Protein AF-A0A7J6QNZ1-F1 (afdb_monomer_lite)

Organism: Perkinsus olseni (NCBI:txid32597)

Secondary structure (DSSP, 8-state):
-HHHHHHHHHHHHIIIIISTTTHHHHHHHHHHHHHHHHHHHHHHHHHHHIIIIISB-TTSPBP-TTPPPPHHHHHHHHHHHHHHHHHHHHHHHHHHHHHHTT--

pLDDT: mean 89.29, std 9.9, range [52.16, 96.62]

InterPro domains:
  IPR003154 S1/P1 nuclease [PF02265] (18-100)
  IPR008947 Phospholipase C/P1 nuclease domain superfamily [G3DSA:1.10.575.10] (3-103)
  IPR008947 Phospholipase C/P1 nuclease domain superfamily [SSF48537] (18-97)

Structure (mmCIF, N/CA/C/O backbone):
data_AF-A0A7J6QNZ1-F1
#
_entry.id   AF-A0A7J6QNZ1-F1
#
loop_
_atom_site.group_PDB
_atom_site.id
_atom_site.type_symbol
_atom_site.label_atom_id
_atom_site.label_alt_id
_atom_site.label_comp_id
_atom_site.label_asym_id
_atom_site.label_entity_id
_atom_site.label_seq_id
_atom_site.pdbx_PDB_ins_code
_atom_site.Cartn_x
_atom_site.Cartn_y
_atom_site.Cartn_z
_atom_site.occupancy
_atom_site.B_iso_or_equiv
_atom_site.auth_seq_id
_atom_site.auth_comp_id
_atom_site.auth_asym_id
_atom_site.auth_atom_id
_atom_site.pdbx_PDB_model_num
ATOM 1 N N . MET A 1 1 ? 22.915 5.197 10.598 1.00 52.16 1 MET A N 1
ATOM 2 C CA . MET A 1 1 ? 21.455 5.029 10.380 1.00 52.16 1 MET A CA 1
ATOM 3 C C . MET A 1 1 ? 20.791 6.274 9.755 1.00 52.16 1 MET A C 1
ATOM 5 O O . MET A 1 1 ? 19.691 6.643 10.147 1.00 52.16 1 MET A O 1
ATOM 9 N N . GLN A 1 2 ? 21.408 6.945 8.773 1.00 61.28 2 GLN A N 1
ATOM 10 C CA . GLN A 1 2 ? 20.799 8.139 8.152 1.00 61.28 2 GLN A CA 1
ATOM 11 C C . GLN A 1 2 ? 19.646 7.792 7.195 1.00 61.28 2 GLN A C 1
ATOM 13 O O . GLN A 1 2 ? 18.637 8.487 7.186 1.00 61.28 2 GLN A O 1
ATOM 18 N N . PHE A 1 3 ? 19.756 6.683 6.456 1.00 59.78 3 PHE A N 1
ATOM 19 C CA . PHE A 1 3 ? 18.760 6.271 5.460 1.00 59.78 3 PHE A CA 1
ATOM 20 C C . PHE A 1 3 ? 17.354 6.064 6.051 1.00 59.78 3 PHE A C 1
ATOM 22 O O . PHE A 1 3 ? 16.370 6.553 5.496 1.00 59.78 3 PHE A O 1
ATOM 29 N N . TRP A 1 4 ? 17.259 5.401 7.211 1.00 60.12 4 TRP A N 1
ATOM 30 C CA . TRP A 1 4 ? 15.970 5.169 7.866 1.00 60.12 4 TRP A CA 1
ATOM 31 C C . TRP A 1 4 ? 15.329 6.456 8.385 1.00 60.12 4 TRP A C 1
ATOM 33 O O . TRP A 1 4 ? 14.141 6.653 8.164 1.00 60.12 4 TRP A O 1
ATOM 43 N N . ARG A 1 5 ? 16.110 7.362 8.992 1.00 59.47 5 ARG A N 1
ATOM 44 C CA . ARG A 1 5 ? 15.609 8.667 9.464 1.00 59.47 5 ARG A CA 1
ATOM 45 C C . ARG A 1 5 ? 15.058 9.532 8.331 1.00 59.47 5 ARG A C 1
ATOM 47 O O . ARG A 1 5 ? 14.014 10.155 8.490 1.00 59.47 5 ARG A O 1
ATOM 54 N N . VAL A 1 6 ? 15.749 9.568 7.192 1.00 62.16 6 VAL A N 1
ATOM 55 C CA . VAL A 1 6 ? 15.281 10.311 6.011 1.00 62.16 6 VAL A CA 1
ATOM 56 C C . VAL A 1 6 ? 13.999 9.683 5.467 1.00 62.16 6 VAL A C 1
ATOM 58 O O . VAL A 1 6 ? 13.038 10.392 5.187 1.00 62.16 6 VAL A O 1
ATOM 61 N N . SER A 1 7 ? 13.948 8.352 5.386 1.00 68.50 7 SER A N 1
ATOM 62 C CA . SER A 1 7 ? 12.767 7.635 4.898 1.00 68.50 7 SER A CA 1
ATOM 63 C C . SER A 1 7 ? 11.552 7.826 5.810 1.00 68.50 7 SER A C 1
ATOM 65 O O . SER A 1 7 ? 10.465 8.088 5.310 1.00 68.50 7 SER A O 1
ATOM 67 N N . SER A 1 8 ? 11.722 7.766 7.135 1.00 71.38 8 SER A N 1
ATOM 68 C CA . SER A 1 8 ? 10.625 7.978 8.088 1.00 71.38 8 SER A CA 1
ATOM 69 C C . SER A 1 8 ? 10.114 9.418 8.082 1.00 71.38 8 SER A C 1
ATOM 71 O O . SER A 1 8 ? 8.909 9.630 8.146 1.00 71.38 8 SER A O 1
ATOM 73 N N . HIS A 1 9 ? 11.007 10.408 7.972 1.00 76.19 9 HIS A N 1
ATOM 74 C CA . HIS A 1 9 ? 10.603 11.813 7.888 1.00 76.19 9 HIS A CA 1
ATOM 75 C C . HIS A 1 9 ? 9.790 12.088 6.617 1.00 76.19 9 HIS A C 1
ATOM 77 O O . HIS A 1 9 ? 8.710 12.664 6.697 1.00 76.19 9 HIS A O 1
ATOM 83 N N . LEU A 1 10 ? 10.262 11.596 5.466 1.00 80.38 10 LEU A N 1
ATOM 84 C CA . LEU A 1 10 ? 9.542 11.723 4.197 1.00 80.38 10 LEU A CA 1
ATOM 85 C C . LEU A 1 10 ? 8.181 11.021 4.228 1.00 80.38 10 LEU A C 1
ATOM 87 O O . LEU A 1 10 ? 7.217 11.562 3.701 1.00 80.38 10 LEU A O 1
ATOM 91 N N . LEU A 1 11 ? 8.084 9.849 4.865 1.00 82.38 11 LEU A N 1
ATOM 92 C CA . LEU A 1 11 ? 6.806 9.154 5.040 1.00 82.38 11 LEU A CA 1
ATOM 93 C C . LEU A 1 11 ? 5.830 9.945 5.917 1.00 82.38 11 LEU A C 1
ATOM 95 O O . LEU A 1 11 ? 4.648 9.981 5.595 1.00 82.38 11 LEU A O 1
ATOM 99 N N . GLY A 1 12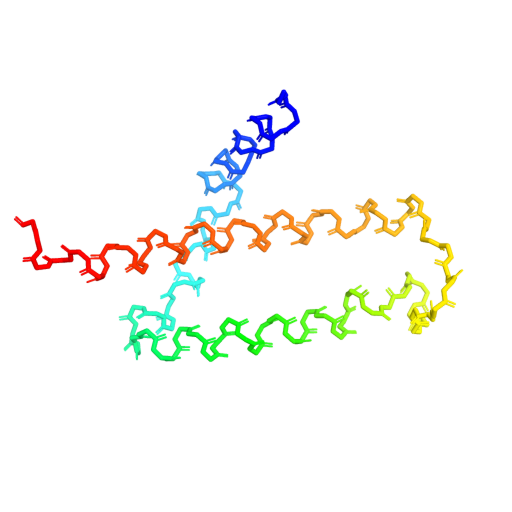 ? 6.314 10.592 6.983 1.00 80.00 12 GLY A N 1
ATOM 100 C CA . GLY A 1 12 ? 5.498 11.486 7.809 1.00 80.00 12 GLY A CA 1
ATOM 101 C C . GLY A 1 12 ? 4.945 12.662 7.001 1.00 80.00 12 GLY A C 1
ATOM 102 O O . GLY A 1 12 ? 3.741 12.880 6.976 1.00 80.00 12 GLY A O 1
ATOM 103 N N . THR A 1 13 ? 5.799 13.353 6.241 1.00 85.62 13 THR A N 1
ATOM 104 C CA . THR A 1 13 ? 5.357 14.444 5.355 1.00 85.62 13 THR A CA 1
ATOM 105 C C . THR A 1 13 ? 4.377 13.965 4.281 1.00 85.62 13 THR A C 1
ATOM 107 O O . THR A 1 13 ? 3.372 14.624 4.018 1.00 85.62 13 THR A O 1
ATOM 110 N N . ASP A 1 14 ? 4.641 12.809 3.667 1.00 86.56 14 ASP A N 1
ATOM 111 C CA . ASP A 1 14 ? 3.745 12.220 2.674 1.00 86.56 14 ASP A CA 1
ATOM 112 C C . ASP A 1 14 ? 2.382 11.859 3.295 1.00 86.56 14 ASP A C 1
ATOM 114 O O . ASP A 1 14 ? 1.357 12.058 2.645 1.00 86.56 14 ASP A O 1
ATOM 118 N N . LEU A 1 15 ? 2.341 11.369 4.540 1.00 83.44 15 LEU A N 1
ATOM 119 C CA . LEU A 1 15 ? 1.096 11.115 5.276 1.00 83.44 15 LEU A CA 1
ATOM 120 C C . LEU A 1 15 ? 0.300 12.403 5.516 1.00 83.44 15 LEU A C 1
ATOM 122 O O . LEU A 1 15 ? -0.893 12.431 5.215 1.00 83.44 15 LEU A O 1
ATOM 126 N N . ASP A 1 16 ? 0.965 13.464 5.974 1.00 83.50 16 ASP A N 1
ATOM 127 C CA . ASP A 1 16 ? 0.326 14.740 6.324 1.00 83.50 16 ASP A CA 1
ATOM 128 C C . ASP A 1 16 ? -0.161 15.534 5.105 1.00 83.50 16 ASP A C 1
ATOM 130 O O . ASP A 1 16 ? -1.099 16.324 5.202 1.00 83.50 16 ASP A O 1
ATOM 134 N N . GLN A 1 17 ? 0.476 15.350 3.947 1.00 88.38 17 GLN A N 1
ATOM 135 C CA . GLN A 1 17 ? 0.202 16.155 2.756 1.00 88.38 17 GLN A CA 1
ATOM 136 C C . GLN A 1 17 ? -0.377 15.310 1.626 1.00 88.38 17 GLN A C 1
ATOM 138 O O . GLN A 1 17 ? -1.536 15.453 1.239 1.00 88.38 17 GLN A O 1
ATOM 143 N N . ARG A 1 18 ? 0.439 14.410 1.075 1.00 90.62 18 ARG A N 1
ATOM 144 C CA . ARG A 1 18 ? 0.122 13.671 -0.150 1.00 90.62 18 ARG A CA 1
ATOM 145 C C . ARG A 1 18 ? -1.000 12.655 0.050 1.00 90.62 18 ARG A C 1
ATOM 147 O O . ARG A 1 18 ? -1.786 12.416 -0.868 1.00 90.62 18 ARG A O 1
ATOM 154 N N . TYR A 1 19 ? -1.041 12.021 1.215 1.00 92.31 19 TYR A N 1
ATOM 155 C CA . TYR A 1 19 ? -1.947 10.920 1.514 1.00 92.31 19 TYR A CA 1
ATOM 156 C C . TYR A 1 19 ? -3.056 11.285 2.497 1.00 92.31 19 TYR A C 1
ATOM 158 O O . TYR A 1 19 ? -3.937 10.453 2.704 1.00 92.31 19 TYR A O 1
ATOM 166 N N . ALA A 1 20 ? -3.090 12.510 3.029 1.00 88.06 20 ALA A N 1
ATOM 167 C CA . ALA A 1 20 ? -4.075 12.933 4.024 1.00 88.06 20 ALA A CA 1
ATOM 168 C C . ALA A 1 20 ? -5.525 12.626 3.603 1.00 88.06 20 ALA A C 1
ATOM 170 O O . ALA A 1 20 ? -6.290 12.044 4.367 1.00 88.06 20 ALA A O 1
ATOM 171 N N . GLY A 1 21 ? -5.885 12.906 2.343 1.00 93.00 21 GLY A N 1
ATOM 172 C CA . GLY A 1 21 ? -7.219 12.599 1.804 1.00 93.00 21 GLY A CA 1
ATOM 173 C C . GLY A 1 21 ? -7.499 11.107 1.561 1.00 93.00 21 GLY A C 1
ATOM 174 O O . GLY A 1 21 ? -8.651 10.721 1.385 1.00 93.00 21 GLY A O 1
ATOM 175 N N . LYS A 1 22 ? -6.469 10.254 1.549 1.00 94.94 22 LYS A N 1
ATOM 176 C CA . LYS A 1 22 ? -6.595 8.801 1.354 1.00 94.94 22 LYS A CA 1
ATOM 177 C C . LYS A 1 22 ? -6.697 8.032 2.670 1.00 94.94 22 LYS A C 1
ATOM 179 O O . LYS A 1 22 ? -7.366 6.999 2.696 1.00 94.94 22 LYS A O 1
ATOM 184 N N . VAL A 1 23 ? -6.064 8.519 3.741 1.00 93.12 23 VAL A N 1
ATOM 185 C CA . VAL A 1 23 ? -6.014 7.841 5.050 1.00 93.12 23 VAL A CA 1
ATOM 186 C C . VAL A 1 23 ? -7.398 7.381 5.542 1.00 93.12 23 VAL A C 1
ATOM 188 O O . VAL A 1 23 ? -7.503 6.208 5.903 1.00 93.12 23 VAL A O 1
ATOM 191 N N . PRO A 1 24 ? -8.481 8.190 5.476 1.00 94.44 24 PRO A N 1
ATOM 192 C CA . PRO A 1 24 ? -9.807 7.732 5.901 1.00 94.44 24 PRO A CA 1
ATOM 193 C C . PRO A 1 24 ? -10.277 6.470 5.166 1.00 94.44 24 PRO A C 1
ATOM 195 O O . PRO A 1 24 ? -10.776 5.535 5.785 1.00 94.44 24 PRO A O 1
ATOM 198 N N . SER A 1 25 ? -10.051 6.392 3.851 1.00 95.12 25 SER A N 1
ATOM 199 C CA . SER A 1 25 ? -10.415 5.209 3.058 1.00 95.12 25 SER A CA 1
ATOM 200 C C . SER A 1 25 ? -9.552 3.984 3.375 1.00 95.12 25 SER A C 1
ATOM 202 O O . SER A 1 25 ? -10.033 2.857 3.308 1.00 95.12 25 SER A O 1
ATOM 204 N N . TRP A 1 26 ? -8.287 4.180 3.760 1.00 95.12 26 TRP A N 1
ATOM 205 C CA . TRP A 1 26 ? -7.391 3.084 4.141 1.00 95.12 26 TRP A CA 1
ATOM 206 C C . TRP A 1 26 ? -7.776 2.429 5.467 1.00 95.12 26 TRP A C 1
ATOM 208 O O . TRP A 1 26 ? -7.441 1.259 5.676 1.00 95.12 26 TRP A O 1
ATOM 218 N N . LEU A 1 27 ? -8.450 3.193 6.333 1.00 95.38 27 LEU A N 1
ATOM 219 C CA . LEU A 1 27 ? -8.918 2.791 7.658 1.00 95.38 27 LEU A CA 1
ATOM 220 C C . LEU A 1 27 ? -10.413 2.436 7.693 1.00 95.38 27 LEU A C 1
ATOM 222 O O . LEU A 1 27 ? -10.903 2.024 8.742 1.00 95.38 27 LEU A O 1
ATOM 226 N N . ALA A 1 28 ? -11.144 2.583 6.584 1.00 95.12 28 ALA A N 1
ATOM 227 C CA . ALA A 1 28 ? -12.594 2.382 6.546 1.00 95.12 28 ALA A CA 1
ATOM 228 C C . ALA A 1 28 ? -13.002 0.985 7.041 1.00 95.12 28 ALA A C 1
ATOM 230 O O . ALA A 1 28 ? -13.763 0.881 7.996 1.00 95.12 28 ALA A O 1
ATOM 231 N N . GLU A 1 29 ? -12.415 -0.079 6.486 1.00 92.44 29 GLU A N 1
ATOM 232 C CA . GLU A 1 29 ? -12.688 -1.460 6.923 1.00 92.44 29 GLU A CA 1
ATOM 233 C C . GLU A 1 29 ? -12.347 -1.677 8.402 1.00 92.44 29 GLU A C 1
ATOM 235 O O . GLU A 1 29 ? -13.090 -2.319 9.138 1.00 92.44 29 GLU A O 1
ATOM 240 N N . CYS A 1 30 ? -11.246 -1.084 8.863 1.00 92.69 30 CYS A N 1
ATOM 241 C CA . CYS A 1 30 ? -10.788 -1.212 10.242 1.00 92.6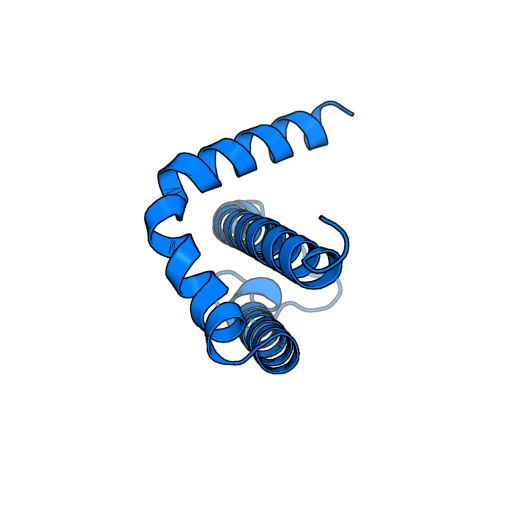9 30 CYS A CA 1
ATOM 242 C C . CYS A 1 30 ? -11.770 -0.555 11.219 1.00 92.69 30 CYS A C 1
ATOM 244 O O . CYS A 1 30 ? -12.198 -1.169 12.192 1.00 92.69 30 CYS A O 1
ATOM 246 N N . THR A 1 31 ? -12.188 0.673 10.918 1.00 93.00 31 THR A N 1
ATOM 247 C CA . THR A 1 31 ? -13.102 1.455 11.761 1.00 93.00 31 THR A CA 1
ATOM 248 C C . THR A 1 31 ? -14.547 0.955 11.718 1.00 93.00 31 THR A C 1
ATOM 250 O O . THR A 1 31 ? -15.244 1.067 12.722 1.00 93.00 31 THR A O 1
ATOM 253 N N . GLN A 1 32 ? -15.003 0.399 10.591 1.00 95.12 32 GLN A N 1
ATOM 254 C CA . GLN A 1 32 ? -16.396 -0.029 10.399 1.00 95.12 32 GLN A CA 1
ATOM 255 C C . GLN A 1 32 ? -16.638 -1.494 10.776 1.00 95.12 32 GLN A C 1
ATOM 257 O O . GLN A 1 32 ? -17.730 -1.837 11.231 1.00 95.12 32 GLN A O 1
ATOM 262 N N . HIS A 1 33 ? -15.636 -2.357 10.593 1.00 94.31 33 HIS A N 1
ATOM 263 C CA . HIS A 1 33 ? -15.785 -3.811 10.709 1.00 94.31 33 HIS A CA 1
ATOM 264 C C . HIS A 1 33 ? -14.776 -4.460 11.672 1.00 94.31 33 HIS A C 1
ATOM 266 O O . HIS A 1 33 ? -14.832 -5.669 11.906 1.00 94.31 33 HIS A O 1
ATOM 272 N N . GLY A 1 34 ? -13.891 -3.669 12.285 1.00 91.62 34 GLY A N 1
ATOM 273 C CA . GLY A 1 34 ? -12.961 -4.114 13.319 1.00 91.62 34 GLY A CA 1
ATOM 274 C C . GLY A 1 34 ? -11.686 -4.774 12.784 1.00 91.62 34 GLY A C 1
ATOM 275 O O . GLY A 1 34 ? -11.416 -4.828 11.582 1.00 91.62 34 GLY A O 1
ATOM 276 N N . LEU A 1 35 ? -10.869 -5.280 13.714 1.00 91.88 35 LEU A N 1
ATOM 277 C CA . LEU A 1 35 ? -9.505 -5.741 13.437 1.00 91.88 35 LEU A CA 1
ATOM 278 C C . LEU A 1 35 ? -9.431 -6.901 12.431 1.00 91.88 35 LEU A C 1
ATOM 280 O O . LEU A 1 35 ? -8.588 -6.871 11.539 1.00 91.88 35 LEU A O 1
ATOM 284 N N . ASN A 1 36 ? -10.307 -7.902 12.541 1.00 93.56 36 ASN A N 1
ATOM 285 C CA . ASN A 1 36 ? -10.265 -9.065 11.646 1.00 93.56 36 ASN A CA 1
ATOM 286 C C . ASN A 1 36 ? -10.525 -8.658 10.188 1.00 93.56 36 ASN A C 1
ATOM 288 O O . ASN A 1 36 ? -9.724 -8.974 9.312 1.00 93.56 36 ASN A O 1
ATOM 292 N N . ALA A 1 37 ? -11.572 -7.863 9.943 1.00 93.62 37 ALA A N 1
ATOM 293 C CA . ALA A 1 37 ? -11.875 -7.341 8.610 1.00 93.62 37 ALA A CA 1
ATOM 294 C C . ALA A 1 37 ? -10.755 -6.429 8.076 1.00 93.62 37 ALA A C 1
ATOM 296 O O . ALA A 1 37 ? -10.397 -6.496 6.899 1.00 93.62 37 ALA A O 1
ATOM 297 N N . CYS A 1 38 ? -10.139 -5.624 8.950 1.00 93.62 38 CYS A N 1
ATOM 298 C CA . CYS A 1 38 ? -8.959 -4.826 8.614 1.00 93.62 38 CYS A CA 1
ATOM 299 C C . CYS A 1 38 ? -7.807 -5.704 8.097 1.00 93.62 38 CYS A C 1
ATOM 301 O O . CYS A 1 38 ? -7.204 -5.394 7.068 1.00 93.62 38 CYS A O 1
ATOM 303 N N . ILE A 1 39 ? -7.497 -6.803 8.796 1.00 93.50 39 ILE A N 1
ATOM 304 C CA . ILE A 1 39 ? -6.417 -7.730 8.430 1.00 93.50 39 ILE A CA 1
ATOM 305 C C . ILE A 1 39 ? -6.726 -8.440 7.112 1.00 93.50 39 ILE A C 1
ATOM 307 O O . ILE A 1 39 ? -5.869 -8.455 6.227 1.00 93.50 39 ILE A O 1
ATOM 311 N N . ASP A 1 40 ? -7.947 -8.938 6.930 1.00 96.31 40 ASP A N 1
ATOM 312 C CA . ASP A 1 40 ? -8.359 -9.583 5.679 1.00 96.31 40 ASP A CA 1
ATOM 313 C C . ASP A 1 40 ? -8.259 -8.620 4.489 1.00 96.31 40 ASP A C 1
ATOM 315 O O . ASP A 1 40 ? -7.765 -8.980 3.411 1.00 96.31 40 ASP A O 1
ATOM 319 N N . LYS A 1 41 ? -8.634 -7.350 4.694 1.00 95.00 41 LYS A N 1
ATOM 320 C CA . LYS A 1 41 ? -8.447 -6.298 3.693 1.00 95.00 41 LYS A CA 1
ATOM 321 C C . LYS A 1 41 ? -6.971 -6.066 3.383 1.00 95.00 41 LYS A C 1
ATOM 323 O O . LYS A 1 41 ? -6.606 -5.993 2.209 1.00 95.00 41 LYS A O 1
ATOM 328 N N . MET A 1 42 ? -6.122 -5.953 4.407 1.00 94.56 42 MET A N 1
ATOM 329 C CA . MET A 1 42 ? -4.675 -5.772 4.244 1.00 94.56 42 MET A CA 1
ATOM 330 C C . MET A 1 42 ? -4.047 -6.916 3.446 1.00 94.56 42 MET A C 1
ATOM 332 O O . MET A 1 42 ? -3.259 -6.662 2.532 1.00 94.56 42 MET A O 1
ATOM 336 N N . LEU A 1 43 ? -4.413 -8.158 3.764 1.00 96.12 43 LEU A N 1
ATOM 337 C CA . LEU A 1 43 ? -3.942 -9.354 3.071 1.00 96.12 43 LEU A CA 1
ATOM 338 C C . LEU A 1 43 ? -4.374 -9.348 1.605 1.00 96.12 43 LEU A C 1
ATOM 340 O O . LEU A 1 43 ? -3.535 -9.511 0.720 1.00 96.12 43 LEU A O 1
ATOM 344 N N . THR A 1 44 ? -5.655 -9.080 1.347 1.00 96.38 44 THR A N 1
ATOM 345 C CA . THR A 1 44 ? -6.212 -9.043 -0.012 1.00 96.38 44 THR A CA 1
ATOM 346 C C . THR A 1 44 ? -5.542 -7.965 -0.864 1.00 96.38 44 THR A C 1
ATOM 348 O O . THR A 1 44 ? -5.103 -8.240 -1.979 1.00 96.38 44 THR A O 1
ATOM 351 N N . GLU A 1 45 ? -5.400 -6.745 -0.333 1.00 95.50 45 GLU A N 1
ATOM 352 C CA . GLU A 1 45 ? -4.710 -5.647 -1.022 1.00 95.50 45 GLU A CA 1
ATOM 353 C C . GLU A 1 45 ? -3.243 -5.982 -1.316 1.00 95.50 45 GLU A C 1
ATOM 355 O O . GLU A 1 45 ? -2.741 -5.659 -2.394 1.00 95.50 45 GLU A O 1
ATOM 360 N N . SER A 1 46 ? -2.554 -6.621 -0.367 1.00 95.69 46 SER A N 1
ATOM 361 C CA . SER A 1 46 ? -1.136 -6.964 -0.505 1.00 95.69 46 SER A CA 1
ATOM 362 C C . SER A 1 46 ? -0.915 -8.062 -1.541 1.00 95.69 46 SER A C 1
ATOM 364 O O . SER A 1 46 ? -0.004 -7.946 -2.359 1.00 95.69 46 SER A O 1
ATOM 366 N N . ALA A 1 47 ? -1.758 -9.099 -1.545 1.00 96.62 47 ALA A N 1
ATOM 367 C CA . ALA A 1 47 ? -1.690 -10.186 -2.518 1.00 96.62 47 ALA A CA 1
ATOM 368 C C . ALA A 1 47 ? -1.957 -9.681 -3.946 1.00 96.62 47 ALA A C 1
ATOM 370 O O . ALA A 1 47 ? -1.171 -9.939 -4.857 1.00 96.62 47 ALA A O 1
ATOM 371 N N . ASP A 1 48 ? -3.014 -8.886 -4.125 1.00 96.50 48 ASP A N 1
ATOM 372 C CA . ASP A 1 48 ? -3.356 -8.263 -5.407 1.00 96.50 48 ASP A CA 1
ATOM 373 C C . ASP A 1 48 ? -2.224 -7.348 -5.911 1.00 96.50 48 ASP A C 1
ATOM 375 O O . ASP A 1 48 ? -1.812 -7.403 -7.074 1.00 96.50 48 ASP A O 1
ATOM 379 N N . LEU A 1 49 ? -1.635 -6.547 -5.017 1.00 95.88 49 LEU A N 1
ATOM 380 C CA . LEU A 1 49 ? -0.491 -5.709 -5.360 1.00 95.88 49 LEU A CA 1
ATOM 381 C C . LEU A 1 49 ? 0.745 -6.530 -5.738 1.00 95.88 49 LEU A C 1
ATOM 383 O O . LEU A 1 49 ? 1.445 -6.166 -6.684 1.00 95.88 49 LEU A O 1
ATOM 387 N N . ALA A 1 50 ? 1.012 -7.629 -5.033 1.00 94.94 50 ALA A N 1
ATOM 388 C CA . ALA A 1 50 ? 2.138 -8.499 -5.338 1.00 94.94 50 ALA A CA 1
ATOM 389 C C . ALA A 1 50 ? 2.024 -9.058 -6.764 1.00 94.94 50 ALA A C 1
ATOM 391 O O . ALA A 1 50 ? 2.963 -8.927 -7.551 1.00 94.94 50 ALA A O 1
ATOM 392 N N . CYS A 1 51 ? 0.845 -9.563 -7.137 1.00 94.31 51 CYS A N 1
ATOM 393 C CA . CYS A 1 51 ? 0.575 -10.075 -8.480 1.00 94.31 51 CYS A CA 1
ATOM 394 C C . CYS A 1 51 ? 0.681 -9.000 -9.568 1.00 94.31 51 CYS A C 1
ATOM 396 O O . CYS A 1 51 ? 1.223 -9.258 -10.642 1.00 94.31 51 CYS A O 1
ATOM 398 N N . ARG A 1 52 ? 0.167 -7.788 -9.323 1.00 93.31 52 ARG A N 1
ATOM 399 C CA . ARG A 1 52 ? 0.176 -6.727 -10.344 1.00 93.31 52 ARG A CA 1
ATOM 400 C C . ARG A 1 52 ? 1.509 -6.000 -10.474 1.00 93.31 52 ARG A C 1
ATOM 402 O O . ARG A 1 52 ? 1.794 -5.469 -11.543 1.00 93.31 52 ARG A O 1
ATOM 409 N N . VAL A 1 53 ? 2.281 -5.914 -9.392 1.00 93.88 53 VAL A N 1
ATOM 410 C CA . VAL A 1 53 ? 3.432 -5.006 -9.304 1.00 93.88 53 VAL A CA 1
ATOM 411 C C . VAL A 1 53 ? 4.720 -5.728 -8.934 1.00 93.88 53 VAL A C 1
ATOM 413 O O . VAL A 1 53 ? 5.731 -5.500 -9.591 1.00 93.88 53 VAL A O 1
ATOM 416 N N . ALA A 1 54 ? 4.712 -6.558 -7.888 1.00 93.94 54 ALA A N 1
ATOM 417 C CA . ALA A 1 54 ? 5.946 -7.092 -7.307 1.00 93.94 54 ALA A CA 1
ATOM 418 C C . ALA A 1 54 ? 6.520 -8.291 -8.071 1.00 93.94 54 ALA A C 1
ATOM 420 O O . ALA A 1 54 ? 7.735 -8.459 -8.099 1.00 93.94 54 ALA A O 1
ATOM 421 N N . TYR A 1 55 ? 5.664 -9.118 -8.673 1.00 95.12 55 TYR A N 1
ATOM 422 C CA . TYR A 1 55 ? 6.075 -10.325 -9.396 1.00 95.12 55 TYR A CA 1
ATOM 423 C C . TYR A 1 55 ? 6.179 -10.133 -10.909 1.00 95.12 55 TYR A C 1
ATOM 425 O O . TYR A 1 55 ? 6.393 -11.103 -11.631 1.00 95.12 55 TYR A O 1
ATOM 433 N N . ARG A 1 56 ? 6.055 -8.895 -11.405 1.00 95.06 56 ARG A N 1
ATOM 434 C CA . ARG A 1 56 ? 6.056 -8.602 -12.842 1.00 95.06 56 ARG A CA 1
ATOM 435 C C . ARG A 1 56 ? 7.058 -7.524 -13.215 1.00 95.06 56 ARG A C 1
ATOM 437 O O . ARG A 1 56 ? 7.095 -6.447 -12.617 1.00 95.06 56 ARG A O 1
ATOM 444 N N . HIS A 1 57 ? 7.812 -7.792 -14.272 1.00 94.38 57 HIS A N 1
ATOM 445 C CA . HIS A 1 57 ? 8.638 -6.817 -14.973 1.00 94.38 57 HIS A CA 1
ATOM 446 C C . HIS A 1 57 ? 7.796 -5.658 -15.526 1.00 94.38 57 HIS A C 1
ATOM 448 O O . HIS A 1 57 ? 6.565 -5.697 -15.558 1.00 94.38 57 HIS A O 1
ATOM 454 N N . ILE A 1 58 ? 8.463 -4.593 -15.980 1.00 91.62 58 ILE A N 1
ATOM 455 C CA . ILE A 1 58 ? 7.789 -3.430 -16.590 1.00 91.62 58 ILE A CA 1
ATOM 456 C C . ILE A 1 58 ? 7.061 -3.803 -17.876 1.00 91.62 58 ILE A C 1
ATOM 458 O O . ILE A 1 58 ? 5.967 -3.302 -18.118 1.00 91.62 58 ILE A O 1
ATOM 462 N N . ASP A 1 59 ? 7.639 -4.719 -18.647 1.00 90.56 59 A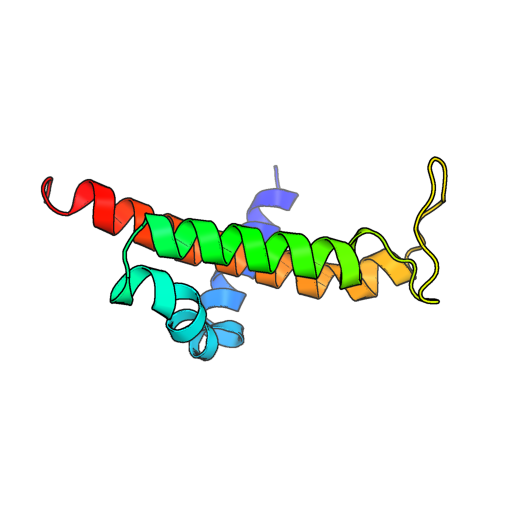SP A N 1
ATOM 463 C CA . ASP A 1 59 ? 7.046 -5.273 -19.864 1.00 90.56 59 ASP A CA 1
ATOM 464 C C . ASP A 1 59 ? 5.883 -6.248 -19.587 1.00 90.56 59 ASP A C 1
ATOM 466 O O . ASP A 1 59 ? 5.283 -6.784 -20.515 1.00 90.56 59 ASP A O 1
ATOM 470 N N . GLY A 1 60 ? 5.553 -6.480 -18.312 1.00 91.06 60 GLY A N 1
ATOM 471 C CA . GLY A 1 60 ? 4.475 -7.356 -17.887 1.00 91.06 60 GLY A CA 1
ATOM 472 C C . GLY A 1 60 ? 4.845 -8.836 -17.839 1.00 91.06 60 GLY A C 1
ATOM 473 O O . GLY A 1 60 ? 3.988 -9.636 -17.478 1.00 91.06 60 GLY A O 1
ATOM 474 N N . ARG A 1 61 ? 6.073 -9.256 -18.149 1.00 93.88 61 ARG A N 1
ATOM 475 C CA . ARG A 1 61 ? 6.467 -10.660 -17.940 1.00 93.88 61 ARG A CA 1
ATOM 476 C C . ARG A 1 61 ? 6.668 -10.957 -16.458 1.00 93.88 61 ARG A C 1
ATOM 478 O O . ARG A 1 61 ? 7.020 -10.068 -15.685 1.00 93.88 61 ARG A O 1
ATOM 485 N N . ASP A 1 62 ? 6.477 -12.210 -16.070 1.00 96.31 62 ASP A N 1
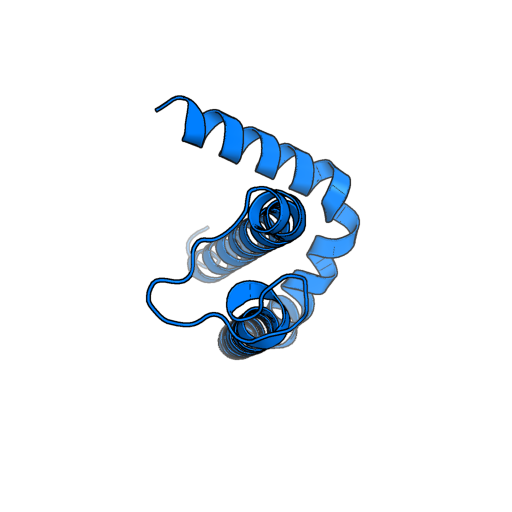ATOM 486 C CA . ASP A 1 62 ? 6.721 -12.639 -14.693 1.00 96.31 62 ASP A CA 1
ATOM 487 C C . ASP A 1 62 ? 8.221 -12.636 -14.385 1.00 96.31 62 ASP A C 1
ATOM 489 O O . ASP A 1 62 ? 9.035 -13.053 -15.213 1.00 96.31 62 ASP A O 1
ATOM 493 N N . ILE A 1 63 ? 8.575 -12.170 -13.189 1.00 95.62 63 ILE A N 1
ATOM 494 C CA . ILE A 1 63 ? 9.949 -12.198 -12.681 1.00 95.62 63 ILE A CA 1
ATOM 495 C C . ILE A 1 63 ? 10.313 -13.637 -12.320 1.00 95.62 63 ILE A C 1
ATOM 497 O O . ILE A 1 63 ? 9.600 -14.298 -11.564 1.00 95.62 63 ILE A O 1
ATOM 501 N N . GLN A 1 64 ? 11.445 -14.106 -12.831 1.00 96.31 64 GLN A N 1
ATOM 502 C CA . GLN A 1 64 ? 11.998 -15.427 -12.561 1.00 96.31 64 GLN A CA 1
ATOM 503 C C . GLN A 1 64 ? 13.180 -15.352 -11.590 1.00 96.31 64 GLN A C 1
ATOM 505 O O . GLN A 1 64 ? 13.776 -14.301 -11.344 1.00 96.31 64 GLN A O 1
ATOM 510 N N . THR A 1 65 ? 13.543 -16.499 -11.019 1.00 94.81 65 THR A N 1
ATOM 511 C CA . THR A 1 65 ? 14.756 -16.608 -10.204 1.00 94.81 65 THR A CA 1
ATOM 512 C C . THR A 1 65 ? 15.985 -16.222 -11.031 1.00 94.81 65 THR A C 1
ATOM 514 O O . THR A 1 65 ? 16.148 -16.691 -12.152 1.00 94.81 65 THR A O 1
ATOM 517 N N . ASN A 1 66 ? 16.870 -15.410 -10.444 1.00 95.12 66 ASN A N 1
ATOM 518 C CA . ASN A 1 66 ? 18.071 -14.834 -11.070 1.00 95.12 66 ASN A CA 1
ATOM 519 C C . ASN A 1 66 ? 17.826 -13.724 -12.106 1.00 95.12 66 ASN A C 1
ATOM 521 O O . ASN A 1 66 ? 18.792 -13.254 -12.710 1.00 95.12 66 ASN A O 1
ATOM 525 N N . ASP A 1 67 ? 16.591 -13.246 -12.273 1.00 94.88 67 ASP A N 1
ATOM 526 C CA . ASP A 1 67 ? 16.350 -12.047 -13.073 1.00 94.88 67 ASP A CA 1
ATOM 527 C C . ASP A 1 67 ? 17.010 -10.815 -12.437 1.00 94.88 67 ASP A C 1
ATOM 529 O O . ASP A 1 67 ? 16.844 -10.516 -11.251 1.00 94.88 67 ASP A O 1
ATOM 533 N N . GLY A 1 68 ? 17.737 -10.052 -13.255 1.00 94.00 68 GLY A N 1
ATOM 534 C CA . GLY A 1 68 ? 18.229 -8.733 -12.874 1.00 94.00 68 GLY A CA 1
ATOM 535 C C . GLY A 1 68 ? 17.106 -7.698 -12.928 1.00 94.00 68 GLY A C 1
ATOM 536 O O . GLY A 1 68 ? 16.476 -7.514 -13.969 1.00 94.00 68 GLY A O 1
ATOM 537 N N . LEU A 1 69 ? 16.877 -6.978 -11.827 1.00 94.38 69 LEU A N 1
ATOM 538 C CA . LEU A 1 69 ? 15.898 -5.890 -11.782 1.00 94.38 69 LEU A CA 1
ATOM 539 C C . LEU A 1 69 ? 16.557 -4.562 -12.149 1.00 94.38 69 LEU A C 1
ATOM 541 O O . LEU A 1 69 ? 17.542 -4.138 -11.542 1.00 94.38 69 LEU A O 1
ATOM 545 N N . THR A 1 70 ? 16.006 -3.896 -13.159 1.00 92.75 70 THR A N 1
ATOM 546 C CA . THR A 1 70 ? 16.581 -2.661 -13.696 1.00 92.75 70 THR A CA 1
ATOM 547 C C . THR A 1 70 ? 16.332 -1.465 -12.774 1.00 92.75 70 THR A C 1
ATOM 549 O O . THR A 1 70 ? 15.440 -1.456 -11.921 1.00 92.75 70 THR A O 1
ATOM 552 N N . ARG A 1 71 ? 17.081 -0.377 -12.994 1.00 94.62 71 ARG A N 1
ATOM 553 C CA . ARG A 1 71 ? 16.783 0.916 -12.357 1.00 94.62 71 ARG A CA 1
ATOM 554 C C . ARG A 1 71 ? 15.359 1.383 -12.663 1.00 94.62 71 ARG A C 1
ATOM 556 O O . ARG A 1 71 ? 14.718 1.972 -11.799 1.00 94.62 71 ARG A O 1
ATOM 563 N N . GLU A 1 72 ? 14.878 1.114 -13.872 1.00 94.12 72 GLU A N 1
ATOM 564 C CA . GLU A 1 72 ? 13.526 1.464 -14.293 1.00 94.12 72 GLU A CA 1
ATOM 565 C C . GLU A 1 72 ? 12.480 0.757 -13.420 1.00 94.12 72 GLU A C 1
ATOM 567 O O . GLU A 1 72 ? 11.533 1.401 -12.947 1.00 94.12 72 GLU A O 1
ATOM 572 N N . TYR A 1 73 ? 12.689 -0.538 -13.129 1.00 94.00 73 TYR A N 1
ATOM 573 C CA . TYR A 1 73 ? 11.846 -1.310 -12.212 1.00 94.00 73 TYR A CA 1
ATOM 574 C C . TYR A 1 73 ? 11.791 -0.637 -10.840 1.00 94.00 73 TYR A C 1
ATOM 576 O O . TYR A 1 73 ? 10.712 -0.369 -10.317 1.00 94.00 73 TYR A O 1
ATOM 584 N N . TYR A 1 74 ? 12.945 -0.251 -10.291 1.00 92.81 74 TYR A N 1
ATOM 585 C CA . TYR A 1 74 ? 12.989 0.486 -9.030 1.00 92.81 74 TYR A CA 1
ATOM 586 C C . TYR A 1 74 ? 12.199 1.804 -9.093 1.00 92.81 74 TYR A C 1
ATOM 588 O O . TYR A 1 74 ? 11.313 2.038 -8.269 1.00 92.81 74 TYR A O 1
ATOM 596 N N . THR A 1 75 ? 12.480 2.667 -10.076 1.00 93.62 75 THR A N 1
ATOM 597 C CA . THR A 1 75 ? 11.884 4.014 -10.142 1.00 93.62 75 THR A CA 1
ATOM 598 C C . THR A 1 75 ? 10.372 3.995 -10.302 1.00 93.62 75 THR A C 1
ATOM 600 O O . THR A 1 75 ? 9.684 4.874 -9.790 1.00 93.62 75 THR A O 1
ATOM 603 N N . SER A 1 76 ? 9.843 2.980 -10.972 1.00 93.00 76 SER A N 1
ATOM 604 C CA . SER A 1 76 ? 8.409 2.851 -11.206 1.00 93.00 76 SER A CA 1
ATOM 605 C C . SER A 1 76 ? 7.664 2.196 -10.033 1.00 93.00 76 SER A C 1
ATOM 607 O O . SER A 1 76 ? 6.452 2.355 -9.918 1.00 93.00 76 SER A O 1
ATOM 609 N N . ARG A 1 77 ? 8.364 1.489 -9.133 1.00 93.88 77 ARG A N 1
ATOM 610 C CA . ARG A 1 77 ? 7.765 0.744 -8.004 1.00 93.88 77 ARG A CA 1
ATOM 611 C C . ARG A 1 77 ? 7.995 1.427 -6.656 1.00 93.88 77 ARG A C 1
ATOM 613 O O . ARG A 1 77 ? 7.214 1.228 -5.729 1.00 93.88 77 ARG A O 1
ATOM 620 N N . VAL A 1 78 ? 9.009 2.288 -6.534 1.00 90.06 78 VAL A N 1
ATOM 621 C CA . VAL A 1 78 ? 9.333 2.975 -5.270 1.00 90.06 78 VAL A CA 1
ATOM 622 C C . VAL A 1 78 ? 8.178 3.835 -4.743 1.00 90.06 78 VAL A C 1
ATOM 624 O O . VAL A 1 78 ? 7.981 3.919 -3.534 1.00 90.06 78 VAL A O 1
ATOM 627 N N . GLY A 1 79 ? 7.373 4.435 -5.627 1.00 89.81 79 GLY A N 1
ATOM 628 C CA . GLY A 1 79 ? 6.173 5.179 -5.229 1.00 89.81 79 GLY A CA 1
ATOM 629 C C . GLY A 1 79 ? 5.118 4.281 -4.580 1.00 89.81 79 GLY A C 1
ATOM 630 O O . GLY A 1 79 ? 4.583 4.622 -3.529 1.00 89.81 79 GLY A O 1
ATOM 631 N N . VAL A 1 80 ? 4.892 3.099 -5.159 1.00 92.75 80 VAL A N 1
ATOM 632 C CA . VAL A 1 80 ? 3.985 2.080 -4.614 1.00 92.75 80 VAL A CA 1
ATOM 633 C C . VAL A 1 80 ? 4.472 1.603 -3.247 1.00 92.75 80 VAL A C 1
ATOM 635 O O . VAL A 1 80 ? 3.686 1.554 -2.305 1.00 92.75 80 VAL A O 1
ATOM 638 N N . LEU A 1 81 ? 5.770 1.315 -3.111 1.00 91.00 81 LEU A N 1
ATOM 639 C CA . LEU A 1 81 ? 6.369 0.925 -1.831 1.00 91.00 81 LEU A CA 1
ATOM 640 C C . LEU A 1 81 ? 6.141 1.991 -0.748 1.00 91.00 81 LEU A C 1
ATOM 642 O O . LEU A 1 81 ? 5.754 1.657 0.369 1.00 91.00 81 LEU A O 1
ATOM 646 N N . ARG A 1 82 ? 6.343 3.274 -1.075 1.00 90.94 82 ARG A N 1
ATOM 647 C CA . ARG A 1 82 ? 6.102 4.382 -0.135 1.00 90.94 82 ARG A CA 1
ATOM 648 C C . ARG A 1 82 ? 4.641 4.468 0.298 1.00 90.94 82 ARG A C 1
ATOM 650 O O . ARG A 1 82 ? 4.382 4.655 1.481 1.00 90.94 82 ARG A O 1
ATOM 657 N N . GLU A 1 83 ? 3.694 4.294 -0.623 1.00 92.44 83 GLU A N 1
ATOM 658 C CA . GLU A 1 83 ? 2.267 4.268 -0.279 1.00 92.44 83 GLU A CA 1
ATOM 659 C C . GLU A 1 83 ? 1.920 3.082 0.636 1.00 92.44 83 GLU A C 1
ATOM 661 O O . GLU A 1 83 ? 1.172 3.256 1.595 1.00 92.44 83 GLU A O 1
ATOM 666 N N . GLN A 1 84 ? 2.503 1.897 0.414 1.00 94.38 84 GLN A N 1
ATOM 667 C CA . GLN A 1 84 ? 2.292 0.749 1.308 1.00 94.38 84 GLN A CA 1
ATOM 668 C C . GLN A 1 84 ? 2.882 0.967 2.705 1.00 94.38 84 GLN A C 1
ATOM 670 O O . GLN A 1 84 ? 2.244 0.613 3.694 1.00 94.38 84 GLN A O 1
ATOM 675 N N . LEU A 1 85 ? 4.055 1.597 2.812 1.00 92.19 85 LEU A N 1
ATOM 676 C CA . LEU A 1 85 ? 4.630 1.971 4.108 1.00 92.19 85 LEU A CA 1
ATOM 677 C C . LEU A 1 85 ? 3.749 2.990 4.846 1.00 92.19 85 LEU A C 1
ATOM 679 O O . LEU A 1 85 ? 3.534 2.851 6.048 1.00 92.19 85 LEU A O 1
ATOM 683 N N . ALA A 1 86 ? 3.190 3.970 4.131 1.00 92.50 86 ALA A N 1
ATOM 684 C CA . ALA A 1 86 ? 2.246 4.932 4.697 1.00 92.50 86 ALA A CA 1
ATOM 685 C C . ALA A 1 86 ? 0.951 4.250 5.182 1.00 92.50 86 ALA A C 1
ATOM 687 O O . ALA A 1 86 ? 0.520 4.480 6.312 1.00 92.50 86 ALA A O 1
ATOM 688 N N . LYS A 1 87 ? 0.370 3.347 4.376 1.00 94.50 87 LYS A N 1
ATOM 689 C CA . LYS A 1 87 ? -0.776 2.514 4.782 1.00 94.50 87 LYS A CA 1
ATOM 690 C C . LYS A 1 87 ? -0.475 1.706 6.042 1.00 94.50 87 LYS A C 1
ATOM 692 O O . LYS A 1 87 ? -1.299 1.677 6.951 1.00 94.50 87 LYS A O 1
ATOM 697 N N . ALA A 1 88 ? 0.690 1.059 6.096 1.00 92.88 88 ALA A N 1
ATOM 698 C CA . ALA A 1 88 ? 1.107 0.260 7.241 1.00 92.88 88 ALA A CA 1
ATOM 699 C C . ALA A 1 88 ? 1.240 1.115 8.508 1.00 92.88 88 ALA A C 1
ATOM 701 O O . ALA A 1 88 ? 0.735 0.718 9.551 1.00 92.88 88 ALA A O 1
ATOM 702 N N . ALA A 1 89 ? 1.846 2.302 8.414 1.00 91.88 89 ALA A N 1
ATOM 703 C CA . ALA A 1 89 ? 1.964 3.224 9.542 1.00 91.88 89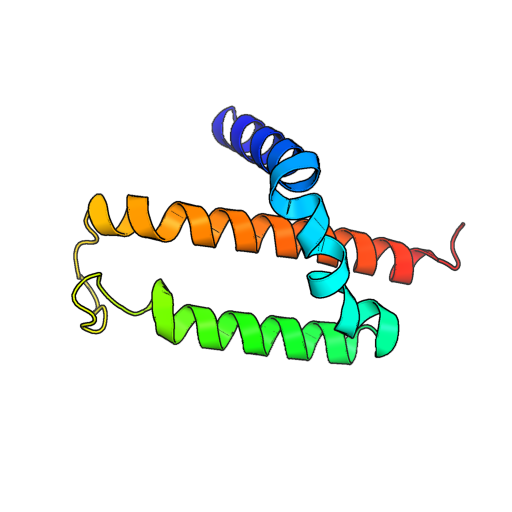 ALA A CA 1
ATOM 704 C C . ALA A 1 89 ? 0.591 3.678 10.066 1.00 91.88 89 ALA A C 1
ATOM 706 O O . ALA A 1 89 ? 0.338 3.587 11.265 1.00 91.88 89 ALA A O 1
ATOM 707 N N . ALA A 1 90 ? -0.316 4.098 9.176 1.00 92.50 90 ALA A N 1
ATOM 708 C CA . ALA A 1 90 ? -1.664 4.523 9.557 1.00 92.50 90 ALA A CA 1
ATOM 709 C C . ALA A 1 90 ? -2.467 3.389 10.217 1.00 92.50 90 ALA A C 1
ATOM 711 O O . ALA A 1 90 ? -3.117 3.591 11.240 1.00 92.50 90 ALA A O 1
ATOM 712 N N . ARG A 1 91 ? -2.403 2.178 9.648 1.00 94.69 91 ARG A N 1
ATOM 713 C CA . ARG A 1 91 ? -3.109 1.004 10.179 1.00 94.69 91 ARG A CA 1
ATOM 714 C C . ARG A 1 91 ? -2.503 0.526 11.495 1.00 94.69 91 ARG A C 1
ATOM 716 O O . ARG A 1 91 ? -3.254 0.182 12.397 1.00 94.69 91 ARG A O 1
ATOM 723 N N . LEU A 1 92 ? -1.178 0.554 11.642 1.00 93.38 92 LEU A N 1
ATOM 724 C CA . LEU A 1 92 ? -0.517 0.222 12.904 1.00 93.38 92 LEU A CA 1
ATOM 725 C C . LEU A 1 92 ? -0.913 1.197 14.016 1.00 93.38 92 LEU A C 1
ATOM 727 O O . LEU A 1 92 ? -1.237 0.743 15.107 1.00 93.38 92 LEU A O 1
ATOM 731 N N . ALA A 1 93 ? -0.933 2.503 13.734 1.00 91.56 93 ALA A N 1
ATOM 732 C CA . ALA A 1 93 ? -1.393 3.503 14.695 1.00 91.56 93 ALA A CA 1
ATOM 733 C C . ALA A 1 93 ? -2.832 3.211 15.151 1.00 91.56 93 ALA A C 1
ATOM 735 O O . ALA A 1 93 ? -3.082 3.113 16.347 1.00 91.56 93 ALA A O 1
ATOM 736 N N . TRP A 1 94 ? -3.741 2.939 14.209 1.00 92.94 94 TRP A N 1
ATOM 737 C CA . TRP A 1 94 ? -5.119 2.562 14.535 1.00 92.94 94 TRP A CA 1
ATOM 738 C C . TRP A 1 94 ? -5.207 1.282 15.385 1.00 92.94 94 TRP A C 1
ATOM 740 O O . TRP A 1 94 ? -5.962 1.244 16.352 1.00 92.94 94 TRP A O 1
ATOM 750 N N . ILE A 1 95 ? -4.424 0.245 15.059 1.00 92.56 95 ILE A N 1
ATOM 751 C CA . ILE A 1 95 ? -4.377 -1.005 15.839 1.00 92.56 95 ILE A CA 1
ATOM 752 C C . ILE A 1 95 ? -3.904 -0.730 17.269 1.00 92.56 95 ILE A C 1
ATOM 754 O O . ILE A 1 95 ? -4.460 -1.287 18.212 1.00 92.56 95 ILE A O 1
ATOM 758 N N . MET A 1 96 ? -2.879 0.109 17.439 1.00 92.94 96 MET A N 1
ATOM 759 C CA . MET A 1 96 ? -2.377 0.479 18.762 1.00 92.94 96 MET A CA 1
ATOM 760 C C . MET A 1 96 ? -3.433 1.254 19.556 1.00 92.94 96 MET A C 1
ATOM 762 O O . MET A 1 96 ? -3.686 0.907 20.706 1.00 92.94 96 MET A O 1
ATOM 766 N N . ASP A 1 97 ? -4.090 2.237 18.941 1.00 91.06 97 ASP A N 1
ATOM 767 C CA . ASP A 1 97 ? -5.158 3.010 19.583 1.00 91.06 97 ASP A CA 1
ATOM 768 C C . ASP A 1 97 ? -6.337 2.120 20.003 1.00 91.06 97 ASP A C 1
ATOM 770 O O . ASP A 1 97 ? -6.913 2.309 21.072 1.00 91.06 97 ASP A O 1
ATOM 774 N N . ASP A 1 98 ? -6.700 1.129 19.185 1.00 88.88 98 ASP A N 1
ATOM 775 C CA . ASP A 1 98 ? -7.759 0.172 19.514 1.00 88.88 98 ASP A CA 1
ATOM 776 C C . ASP A 1 98 ? -7.345 -0.777 20.651 1.00 88.88 98 ASP A C 1
ATOM 778 O O . ASP A 1 98 ? -8.090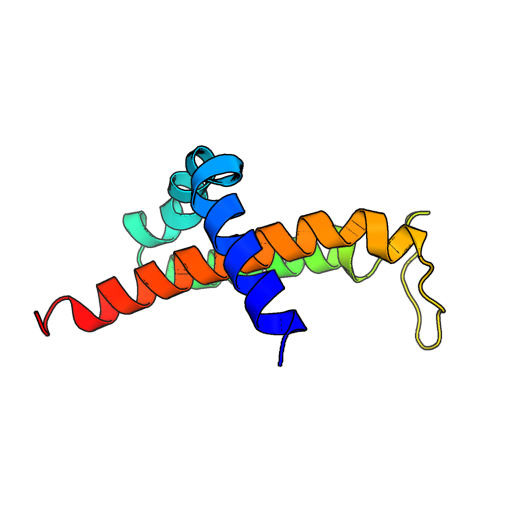 -0.943 21.617 1.00 88.88 98 ASP A O 1
ATOM 782 N N . ALA A 1 99 ? -6.129 -1.328 20.592 1.00 89.25 99 ALA A N 1
ATOM 783 C CA . ALA A 1 99 ? -5.602 -2.240 21.607 1.00 89.25 99 ALA A CA 1
ATOM 784 C C . ALA A 1 99 ? -5.434 -1.570 22.980 1.00 89.25 99 ALA A C 1
ATOM 786 O O . ALA A 1 99 ? -5.665 -2.202 24.015 1.00 89.25 99 ALA A O 1
ATOM 787 N N . PHE A 1 100 ? -5.045 -0.293 22.996 1.00 90.81 100 PHE A N 1
ATOM 788 C CA . PHE A 1 100 ? -4.807 0.462 24.224 1.00 90.81 100 PHE A CA 1
ATOM 789 C C . PHE A 1 100 ? -5.992 1.324 24.672 1.00 90.81 100 PHE A C 1
ATOM 791 O O . PHE A 1 100 ? -5.888 1.971 25.710 1.00 90.81 100 PHE A O 1
ATOM 798 N N . ARG A 1 101 ? -7.140 1.288 23.979 1.00 83.50 101 ARG A N 1
ATOM 799 C CA . ARG A 1 101 ? -8.311 2.136 24.280 1.00 83.50 101 ARG A CA 1
ATOM 800 C C . ARG A 1 101 ? -8.790 2.057 25.734 1.00 83.50 101 ARG A C 1
ATOM 802 O O . ARG A 1 101 ? -9.285 3.041 26.263 1.00 83.50 101 ARG A O 1
ATOM 809 N N . ASN A 1 102 ? -8.652 0.894 26.371 1.00 76.62 102 ASN A N 1
ATOM 810 C CA . ASN A 1 102 ? -9.079 0.662 27.758 1.00 76.62 102 ASN A CA 1
ATOM 811 C C . ASN A 1 102 ? -7.956 0.873 28.795 1.00 76.62 102 ASN A C 1
ATOM 813 O O . ASN A 1 102 ? -8.153 0.584 29.973 1.00 76.62 102 ASN A O 1
ATOM 817 N N . PHE A 1 103 ? -6.771 1.313 28.362 1.00 70.19 103 PHE A N 1
ATOM 818 C CA . PHE A 1 103 ? -5.604 1.574 29.215 1.00 70.19 103 PHE A CA 1
ATOM 819 C C . PHE A 1 103 ? -5.324 3.075 29.404 1.00 70.19 103 PHE A C 1
ATOM 821 O O . PHE A 1 103 ? -4.337 3.438 30.045 1.00 70.19 103 PHE A O 1
ATOM 828 N N . THR A 1 104 ? -6.193 3.929 28.864 1.00 55.41 104 THR A N 1
ATOM 829 C CA . THR A 1 104 ? -6.198 5.396 28.970 1.00 55.41 104 THR A CA 1
ATOM 830 C C . THR A 1 104 ? -7.527 5.862 29.531 1.00 55.41 104 THR A C 1
ATOM 832 O O . THR A 1 104 ? -7.511 6.749 30.409 1.00 55.41 104 THR A O 1
#

Foldseek 3Di:
DVVVVVLVVVLVVCCVPVCVVPLCVLCVQCVPPHDVSNVVVLVVVVVVCCQQQVQADPVGDGDDPPDDHDPVSCVVCVVVVSVNVSSVVSVVVVVVCVVCVVVD

Radius of gyration: 16.31 Å; chains: 1; bounding box: 38×33×49 Å

Sequence (104 aa):
MQFWRVSSHLLGTDLDQRYAGKVPSWLAECTQHGLNACIDKMLTESADLACRVAYRHIDGRDIQTNDGLTREYYTSRVGVLREQLAKAAARLAWIMDDAFRNFT